Protein AF-A0A1Y0E7P9-F1 (afdb_monomer_lite)

Organism: NCBI:txid245188

Structure (mmCIF, N/CA/C/O backbone):
data_AF-A0A1Y0E7P9-F1
#
_entry.id   AF-A0A1Y0E7P9-F1
#
loop_
_atom_site.group_PDB
_atom_site.id
_atom_site.type_symbol
_atom_site.label_atom_id
_atom_site.label_alt_id
_atom_site.label_comp_id
_atom_site.label_asym_id
_atom_site.label_entity_id
_atom_site.label_seq_id
_atom_site.pdbx_PDB_ins_code
_atom_site.Cartn_x
_atom_site.Cartn_y
_atom_site.Cartn_z
_atom_site.occupancy
_atom_site.B_iso_or_equiv
_atom_site.auth_seq_id
_atom_site.auth_comp_id
_atom_site.auth_asym_id
_atom_site.auth_atom_id
_atom_site.pdbx_PDB_model_num
ATOM 1 N N . MET A 1 1 ? 23.689 -2.664 -1.319 1.00 46.97 1 MET A N 1
ATOM 2 C CA . MET A 1 1 ? 22.832 -3.804 -1.705 1.00 46.97 1 MET A CA 1
ATOM 3 C C . MET A 1 1 ? 22.460 -4.572 -0.449 1.00 46.97 1 MET A C 1
ATOM 5 O O . MET A 1 1 ? 23.340 -5.203 0.123 1.00 46.97 1 MET A O 1
ATOM 9 N N . SER A 1 2 ? 21.213 -4.493 0.025 1.00 51.91 2 SER A N 1
ATOM 10 C CA . SER A 1 2 ? 20.755 -5.482 1.007 1.00 51.91 2 SER A CA 1
ATOM 11 C C . SER A 1 2 ? 20.453 -6.758 0.221 1.00 51.91 2 SER A C 1
ATOM 13 O O . SER A 1 2 ? 19.660 -6.734 -0.718 1.00 51.91 2 SER A O 1
ATOM 15 N N . LEU A 1 3 ? 21.173 -7.843 0.502 1.00 56.50 3 LEU A N 1
ATOM 16 C CA . LEU A 1 3 ? 20.893 -9.142 -0.103 1.00 56.50 3 LEU A CA 1
ATOM 17 C C . LEU A 1 3 ? 19.500 -9.572 0.363 1.00 56.50 3 LEU A C 1
ATOM 19 O O . LEU A 1 3 ? 19.327 -10.021 1.498 1.00 56.50 3 LEU A O 1
ATOM 23 N N . LEU A 1 4 ? 18.494 -9.406 -0.499 1.00 63.22 4 LEU A N 1
ATOM 24 C CA . LEU A 1 4 ? 17.189 -10.021 -0.296 1.00 63.22 4 LEU A CA 1
ATOM 25 C C . LEU A 1 4 ? 17.424 -11.522 -0.141 1.00 63.22 4 LEU A C 1
ATOM 27 O O . LEU A 1 4 ? 17.939 -12.185 -1.040 1.00 63.22 4 LEU A O 1
ATOM 31 N N . THR A 1 5 ? 17.063 -12.063 1.019 1.00 79.69 5 THR A N 1
ATOM 32 C CA . THR A 1 5 ? 17.059 -13.512 1.206 1.00 79.69 5 THR A CA 1
ATOM 33 C C . THR A 1 5 ? 16.151 -14.138 0.146 1.00 79.69 5 THR A C 1
ATOM 35 O O . THR A 1 5 ? 15.156 -13.528 -0.255 1.00 79.69 5 THR A O 1
ATOM 38 N N . ALA A 1 6 ? 16.444 -15.365 -0.296 1.00 76.81 6 ALA A N 1
ATOM 39 C CA . ALA A 1 6 ? 15.629 -16.047 -1.310 1.00 76.81 6 ALA A CA 1
ATOM 40 C C . ALA A 1 6 ? 14.128 -16.074 -0.938 1.00 76.81 6 ALA A C 1
ATOM 42 O O . ALA A 1 6 ? 13.255 -15.940 -1.793 1.00 76.81 6 ALA A O 1
ATOM 43 N N . ALA A 1 7 ? 13.826 -16.148 0.364 1.00 79.19 7 ALA A N 1
ATOM 44 C CA . ALA A 1 7 ? 12.470 -16.061 0.897 1.00 79.19 7 ALA A CA 1
ATOM 45 C C . ALA A 1 7 ? 11.815 -14.679 0.703 1.00 79.19 7 ALA A C 1
ATOM 47 O O . ALA A 1 7 ? 10.620 -14.602 0.421 1.00 79.19 7 ALA A O 1
ATOM 48 N N . ASN A 1 8 ? 12.563 -13.584 0.858 1.00 82.38 8 ASN A N 1
ATOM 49 C CA . ASN A 1 8 ? 12.041 -12.235 0.641 1.00 82.38 8 ASN A CA 1
ATOM 50 C C . ASN A 1 8 ? 11.875 -11.921 -0.851 1.00 82.38 8 ASN A C 1
ATOM 52 O O . ASN A 1 8 ? 10.884 -11.294 -1.213 1.00 82.38 8 ASN A O 1
ATOM 56 N N . ALA A 1 9 ? 12.765 -12.425 -1.711 1.00 83.19 9 ALA A N 1
ATOM 57 C CA . ALA A 1 9 ? 12.605 -12.331 -3.163 1.00 83.19 9 ALA 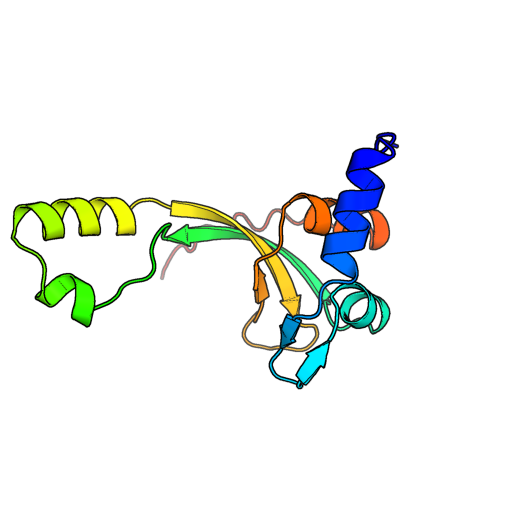A CA 1
ATOM 58 C C . ALA A 1 9 ? 11.320 -13.039 -3.634 1.00 83.19 9 ALA A C 1
ATOM 60 O O . ALA A 1 9 ? 10.473 -12.417 -4.269 1.00 83.19 9 ALA A O 1
ATOM 61 N N . ALA A 1 10 ? 11.088 -14.283 -3.197 1.00 87.06 10 ALA A N 1
ATOM 62 C CA . ALA A 1 10 ? 9.868 -15.021 -3.540 1.00 87.06 10 ALA A CA 1
ATOM 63 C C . ALA A 1 10 ? 8.580 -14.337 -3.035 1.00 87.06 10 ALA A C 1
ATOM 65 O O . ALA A 1 10 ? 7.534 -14.386 -3.686 1.00 87.06 10 ALA A O 1
ATOM 66 N N . ARG A 1 11 ? 8.635 -13.687 -1.862 1.00 87.94 11 ARG A N 1
ATOM 67 C CA . ARG A 1 11 ? 7.514 -12.889 -1.338 1.00 87.94 11 ARG A CA 1
ATOM 68 C C . ARG A 1 11 ? 7.251 -11.657 -2.194 1.00 87.94 11 ARG A C 1
ATOM 70 O O . ARG A 1 11 ? 6.088 -11.377 -2.474 1.00 87.94 11 ARG A O 1
ATOM 77 N N . LEU A 1 12 ? 8.300 -10.947 -2.597 1.00 90.00 12 LEU A N 1
ATOM 78 C CA . LEU A 1 12 ? 8.192 -9.784 -3.467 1.00 90.00 12 LEU A CA 1
ATOM 79 C C . LEU A 1 12 ? 7.602 -10.171 -4.827 1.00 90.00 12 LEU A C 1
ATOM 81 O O . LEU A 1 12 ? 6.624 -9.552 -5.238 1.00 90.00 12 LEU A O 1
ATOM 85 N N . ASP A 1 13 ? 8.105 -11.230 -5.466 1.00 91.12 13 ASP A N 1
ATOM 86 C CA . ASP A 1 13 ? 7.570 -11.727 -6.741 1.00 91.12 13 ASP A CA 1
ATOM 87 C C . ASP A 1 13 ? 6.084 -12.072 -6.623 1.00 91.12 13 ASP A C 1
ATOM 89 O O . ASP A 1 13 ? 5.263 -11.619 -7.419 1.00 91.12 13 ASP A O 1
ATOM 93 N N . LYS A 1 14 ? 5.692 -12.765 -5.547 1.00 92.94 14 LYS A N 1
ATOM 94 C CA . LYS A 1 14 ? 4.279 -13.065 -5.288 1.00 92.94 14 LYS A CA 1
ATOM 95 C C . LYS A 1 14 ? 3.415 -11.806 -5.164 1.00 92.94 14 LYS A C 1
ATOM 97 O O . LYS A 1 14 ? 2.251 -11.836 -5.561 1.00 92.94 14 LYS A O 1
ATOM 102 N N . ILE A 1 15 ? 3.930 -10.723 -4.578 1.00 92.00 15 ILE A N 1
ATOM 103 C CA . ILE A 1 15 ? 3.195 -9.453 -4.468 1.00 92.00 15 ILE A CA 1
ATOM 104 C C . ILE A 1 15 ? 3.116 -8.769 -5.837 1.00 92.00 15 ILE A C 1
ATOM 106 O O . ILE A 1 15 ? 2.036 -8.309 -6.214 1.00 92.00 15 ILE A O 1
ATOM 110 N N . LEU A 1 16 ? 4.233 -8.721 -6.568 1.00 91.31 16 LEU A N 1
ATOM 111 C CA . LEU A 1 16 ? 4.342 -8.089 -7.880 1.00 91.31 16 LEU A CA 1
ATOM 112 C C . LEU A 1 16 ? 3.430 -8.751 -8.915 1.00 91.31 16 LEU A C 1
ATOM 114 O O . LEU A 1 16 ? 2.773 -8.030 -9.664 1.00 91.31 16 LEU A O 1
ATOM 118 N N . ASP A 1 17 ? 3.341 -10.084 -8.901 1.00 93.94 17 ASP A N 1
ATOM 119 C CA . ASP A 1 17 ? 2.590 -10.897 -9.870 1.00 93.94 17 ASP A CA 1
ATOM 120 C C . ASP A 1 17 ? 1.146 -11.193 -9.443 1.00 93.94 17 ASP A C 1
ATOM 122 O O . ASP A 1 17 ? 0.361 -11.794 -10.186 1.00 93.94 17 ASP A O 1
ATOM 126 N N . ARG A 1 18 ? 0.748 -10.754 -8.245 1.00 94.38 18 ARG A N 1
ATOM 127 C CA . ARG A 1 18 ? -0.645 -10.846 -7.812 1.00 94.38 18 ARG A CA 1
ATOM 128 C C . ARG A 1 18 ? -1.517 -9.983 -8.722 1.00 94.38 18 ARG A C 1
ATOM 130 O O . ARG A 1 18 ? -1.218 -8.820 -8.970 1.00 94.38 18 ARG A O 1
ATOM 137 N N . LYS A 1 19 ? -2.644 -10.545 -9.163 1.00 93.12 19 LYS A N 1
ATOM 138 C CA . LYS A 1 19 ? -3.674 -9.809 -9.902 1.00 93.12 19 LYS A CA 1
ATOM 139 C C . LYS A 1 19 ? -4.472 -8.915 -8.955 1.00 93.12 19 LYS A C 1
ATOM 141 O O . LYS A 1 19 ? -5.025 -9.392 -7.961 1.00 93.12 19 LYS A O 1
ATOM 146 N N . TRP A 1 20 ? -4.560 -7.641 -9.304 1.00 90.44 20 TRP A N 1
ATOM 147 C CA . TRP A 1 20 ? -5.323 -6.611 -8.613 1.00 90.44 20 TRP A CA 1
ATOM 148 C C . TRP A 1 20 ? -6.334 -5.997 -9.572 1.00 90.44 20 TRP A C 1
ATOM 150 O O . TRP A 1 20 ? -6.107 -5.927 -10.778 1.00 90.44 20 TRP A O 1
ATOM 160 N N . ARG A 1 21 ? -7.475 -5.561 -9.036 1.00 88.50 21 ARG A N 1
ATOM 161 C CA . ARG A 1 21 ? -8.472 -4.826 -9.813 1.00 88.50 21 ARG A CA 1
ATOM 162 C C . ARG A 1 21 ? -8.191 -3.335 -9.679 1.00 88.50 21 ARG A C 1
ATOM 164 O O . ARG A 1 21 ? -8.451 -2.750 -8.634 1.00 88.50 21 ARG A O 1
ATOM 171 N N . PHE A 1 22 ? -7.669 -2.750 -10.743 1.00 87.50 22 PHE A N 1
ATOM 172 C CA . PHE A 1 22 ? -7.454 -1.320 -10.895 1.00 87.50 22 PHE A CA 1
ATOM 173 C C . PHE A 1 22 ? -8.614 -0.681 -11.670 1.00 87.50 22 PHE A C 1
ATOM 175 O O . PHE A 1 22 ? -9.471 -1.373 -12.225 1.00 87.50 22 PHE A O 1
ATOM 182 N N . ALA A 1 23 ? -8.636 0.652 -11.743 1.00 81.44 23 ALA A N 1
ATOM 183 C CA . ALA A 1 23 ? -9.682 1.392 -12.456 1.00 81.44 23 ALA A CA 1
ATOM 184 C C . ALA A 1 23 ? -9.783 1.017 -13.949 1.00 81.44 23 ALA A C 1
ATOM 186 O O . ALA A 1 23 ? -10.872 1.001 -14.511 1.00 81.44 23 ALA A O 1
ATOM 187 N N . HIS A 1 24 ? -8.657 0.667 -14.577 1.00 80.94 24 HIS A N 1
ATOM 188 C CA . HIS A 1 24 ? -8.586 0.290 -15.990 1.00 80.94 24 HIS A CA 1
ATOM 189 C C . HIS A 1 24 ? -8.850 -1.204 -16.254 1.00 80.94 24 HIS A C 1
ATOM 191 O O . HIS A 1 24 ? -8.888 -1.614 -17.411 1.00 80.94 24 HIS A O 1
ATOM 197 N N . GLY A 1 25 ? -8.973 -2.039 -15.215 1.00 88.94 25 GLY A N 1
ATOM 198 C CA . GLY A 1 25 ? -9.119 -3.487 -15.366 1.00 88.94 25 GLY A CA 1
ATOM 199 C C . GLY A 1 25 ? -8.328 -4.296 -14.341 1.00 88.94 25 GLY A C 1
ATOM 200 O O . GLY A 1 25 ? -7.897 -3.785 -13.311 1.00 88.94 25 GLY A O 1
ATOM 201 N N . VAL A 1 26 ? -8.174 -5.593 -14.608 1.00 93.06 26 VAL A N 1
ATOM 202 C CA . VAL A 1 26 ? -7.370 -6.489 -13.769 1.00 93.06 26 VAL A CA 1
ATOM 203 C C . VAL A 1 26 ? -5.950 -6.537 -14.315 1.00 93.06 26 VAL A C 1
ATOM 205 O O . VAL A 1 26 ? -5.756 -6.952 -15.454 1.00 93.06 26 VAL A O 1
ATOM 208 N N . ASP A 1 27 ? -4.972 -6.161 -13.498 1.00 93.81 27 ASP A N 1
ATOM 209 C CA . ASP A 1 27 ? -3.556 -6.187 -13.871 1.00 93.81 27 ASP A CA 1
ATOM 210 C C . ASP A 1 27 ? -2.670 -6.511 -12.655 1.00 93.81 27 ASP A C 1
ATOM 212 O O . ASP A 1 27 ? -3.162 -6.719 -11.543 1.00 93.81 27 ASP A O 1
ATOM 216 N N . THR A 1 28 ? -1.360 -6.597 -12.858 1.00 94.06 28 THR A N 1
ATOM 217 C CA . THR A 1 28 ? -0.357 -6.836 -11.815 1.00 94.06 28 THR A CA 1
ATOM 218 C C . THR A 1 28 ? 0.446 -5.568 -11.532 1.00 94.06 28 THR A C 1
ATOM 220 O O . THR A 1 28 ? 0.551 -4.678 -12.382 1.00 94.06 28 THR A O 1
ATOM 223 N N . PHE A 1 29 ? 1.053 -5.477 -10.345 1.00 92.00 29 PHE A N 1
ATOM 224 C CA . PHE A 1 29 ? 1.956 -4.360 -10.055 1.00 92.00 29 PHE A CA 1
ATOM 225 C C . PHE A 1 29 ? 3.187 -4.395 -10.961 1.00 92.00 29 PHE A C 1
ATOM 227 O O . PHE A 1 29 ? 3.611 -3.335 -11.414 1.00 92.00 29 PHE A O 1
ATOM 234 N N . ARG A 1 30 ? 3.710 -5.587 -11.290 1.00 92.88 30 ARG A N 1
ATOM 235 C CA . ARG A 1 30 ? 4.836 -5.738 -12.224 1.00 92.88 30 ARG A CA 1
ATOM 236 C C . ARG A 1 30 ? 4.551 -5.052 -13.561 1.00 92.88 30 ARG A C 1
ATOM 238 O O . ARG A 1 30 ? 5.344 -4.223 -13.999 1.00 92.88 30 ARG A O 1
ATOM 245 N N . ASN A 1 31 ? 3.403 -5.349 -14.167 1.00 91.56 31 ASN A N 1
ATOM 246 C CA . ASN A 1 31 ? 3.014 -4.785 -15.460 1.00 91.56 31 ASN A CA 1
ATOM 247 C C . ASN A 1 31 ? 2.757 -3.281 -15.380 1.00 91.56 31 ASN A C 1
ATOM 249 O O . ASN A 1 31 ? 3.220 -2.531 -16.234 1.00 91.56 31 ASN A O 1
ATOM 253 N N . CYS A 1 32 ? 2.044 -2.825 -14.348 1.00 90.19 32 CYS A N 1
ATOM 254 C CA . CYS A 1 32 ? 1.749 -1.404 -14.180 1.00 90.19 32 CYS A CA 1
ATOM 255 C C . CYS A 1 32 ? 3.023 -0.570 -13.977 1.00 90.19 32 CYS A C 1
ATOM 257 O O . CYS A 1 32 ? 3.129 0.518 -14.541 1.00 90.19 32 CYS A O 1
ATOM 259 N N . ILE A 1 33 ? 3.990 -1.084 -13.211 1.00 90.94 33 ILE A N 1
ATOM 260 C CA . ILE A 1 33 ? 5.291 -0.439 -12.998 1.00 90.94 33 ILE A CA 1
ATOM 261 C C . ILE A 1 33 ? 6.101 -0.442 -14.300 1.00 90.94 33 ILE A C 1
ATOM 263 O O . ILE A 1 33 ? 6.558 0.614 -14.723 1.00 90.94 33 ILE A O 1
ATOM 267 N N . ALA A 1 34 ? 6.200 -1.584 -14.990 1.00 89.19 34 ALA A N 1
ATOM 268 C CA . ALA A 1 34 ? 6.908 -1.686 -16.271 1.00 89.19 34 ALA A CA 1
ATOM 269 C C . ALA A 1 34 ? 6.310 -0.780 -17.364 1.00 89.19 34 ALA A C 1
ATOM 271 O O . ALA A 1 34 ? 7.033 -0.261 -18.208 1.00 89.19 34 ALA A O 1
ATOM 272 N N . ALA A 1 35 ? 4.995 -0.555 -17.330 1.00 88.44 35 ALA A N 1
ATOM 273 C CA . ALA A 1 35 ? 4.290 0.349 -18.232 1.00 88.44 35 ALA A CA 1
ATOM 274 C C . ALA A 1 35 ? 4.364 1.833 -17.812 1.00 88.44 35 ALA A C 1
ATOM 276 O O . ALA A 1 35 ? 3.671 2.658 -18.407 1.00 88.44 35 ALA A O 1
ATOM 277 N N . GLY A 1 36 ? 5.136 2.182 -16.775 1.00 86.62 36 GLY A N 1
ATOM 278 C CA . GLY A 1 36 ? 5.299 3.564 -16.309 1.00 86.62 36 GLY A CA 1
ATOM 279 C C . GLY A 1 36 ? 4.018 4.186 -15.747 1.00 86.62 36 GLY A C 1
ATOM 280 O O . GLY A 1 36 ? 3.862 5.404 -15.750 1.00 86.62 36 GLY A O 1
ATOM 281 N N . ARG A 1 37 ? 3.064 3.367 -15.282 1.00 88.56 37 ARG A N 1
ATOM 282 C CA . ARG A 1 37 ? 1.769 3.865 -14.789 1.00 88.56 37 ARG A CA 1
ATOM 283 C C . ARG A 1 37 ? 1.844 4.472 -13.395 1.00 88.56 37 ARG A C 1
ATOM 285 O O . ARG A 1 37 ? 0.906 5.157 -12.998 1.00 88.56 37 ARG A O 1
ATOM 292 N N . PHE A 1 38 ? 2.934 4.242 -12.669 1.00 89.06 38 PHE A N 1
ATOM 293 C CA . PHE A 1 38 ? 3.220 4.899 -11.399 1.00 89.06 38 PHE A CA 1
ATOM 294 C C . PHE A 1 38 ? 4.345 5.910 -11.594 1.00 89.06 38 PHE A C 1
ATOM 296 O O . PHE A 1 38 ? 5.407 5.554 -12.095 1.00 89.06 38 PHE A O 1
ATOM 303 N N . GLY A 1 39 ? 4.093 7.166 -11.225 1.00 83.06 39 GLY A N 1
ATOM 304 C CA . GLY A 1 39 ? 5.029 8.271 -11.462 1.00 83.06 39 GLY A CA 1
ATOM 305 C C . GLY A 1 39 ? 5.897 8.620 -10.255 1.00 83.06 39 GLY A C 1
ATOM 306 O O . GLY A 1 39 ? 7.025 9.065 -10.420 1.00 83.06 39 GLY A O 1
ATOM 307 N N . LYS A 1 40 ? 5.376 8.421 -9.041 1.00 88.50 40 LYS A N 1
ATOM 308 C CA . LYS A 1 40 ? 6.086 8.693 -7.785 1.00 88.50 40 LYS A CA 1
ATOM 309 C C . LYS A 1 40 ? 5.619 7.740 -6.692 1.00 88.50 40 LYS A C 1
ATOM 311 O O . LYS A 1 40 ? 4.545 7.138 -6.789 1.00 88.50 40 LYS A O 1
ATOM 316 N N . SER A 1 41 ? 6.409 7.636 -5.637 1.00 90.56 41 SER A N 1
ATOM 317 C CA . SER A 1 41 ? 6.042 6.948 -4.406 1.00 90.56 41 SER A CA 1
ATOM 318 C C . SER A 1 41 ? 5.991 7.956 -3.255 1.00 90.56 41 SER A C 1
ATOM 320 O O . SER A 1 41 ? 6.559 9.042 -3.342 1.00 90.56 41 SER A O 1
ATOM 322 N N . GLY A 1 42 ? 5.279 7.630 -2.180 1.00 89.44 42 GLY A N 1
ATOM 323 C CA . GLY A 1 42 ? 5.297 8.444 -0.969 1.00 89.44 42 GLY A CA 1
ATOM 324 C C . GLY A 1 42 ? 4.832 7.689 0.265 1.00 89.44 42 GLY A C 1
ATOM 325 O O . GLY A 1 42 ? 4.306 6.575 0.187 1.00 89.44 42 GLY A O 1
ATOM 326 N N . GLN A 1 43 ? 5.046 8.317 1.415 1.00 92.56 43 GLN A N 1
ATOM 327 C CA . GLN A 1 43 ? 4.528 7.871 2.701 1.00 92.56 43 GLN A CA 1
ATOM 328 C C . GLN A 1 43 ? 3.498 8.885 3.176 1.00 92.56 43 GLN A C 1
ATOM 330 O O . GLN A 1 43 ? 3.717 10.090 3.062 1.00 92.56 43 GLN A O 1
ATOM 335 N N . MET A 1 44 ? 2.375 8.403 3.695 1.00 89.50 44 MET A N 1
ATOM 336 C CA . MET A 1 44 ? 1.336 9.271 4.240 1.00 89.50 44 MET A CA 1
ATOM 337 C C . MET A 1 44 ? 0.718 8.671 5.491 1.00 89.50 44 MET A C 1
ATOM 339 O O . MET A 1 44 ? 0.726 7.455 5.687 1.00 89.50 44 MET A O 1
ATOM 343 N N . GLU A 1 45 ? 0.179 9.542 6.332 1.00 89.19 45 GLU A N 1
ATOM 344 C CA . GLU A 1 45 ? -0.608 9.154 7.490 1.00 89.19 45 GLU A CA 1
ATOM 345 C C . GLU A 1 45 ? -2.085 9.162 7.116 1.00 89.19 45 GLU A C 1
ATOM 347 O O . GLU A 1 45 ? -2.627 10.174 6.674 1.00 89.19 45 GLU A O 1
ATOM 352 N N . VAL A 1 46 ? -2.733 8.012 7.273 1.00 86.00 46 VAL A N 1
ATOM 353 C CA . VAL A 1 46 ? -4.172 7.857 7.046 1.00 86.00 46 VAL A CA 1
ATOM 354 C C . VAL A 1 46 ? -4.829 7.340 8.321 1.00 86.00 46 VAL A C 1
ATOM 356 O O . VAL A 1 46 ? -4.180 6.613 9.081 1.00 86.00 46 VAL A O 1
ATOM 359 N N . PRO A 1 47 ? -6.115 7.641 8.565 1.00 85.44 47 PRO A N 1
ATOM 360 C CA . PRO A 1 47 ? -6.845 7.030 9.664 1.00 85.44 47 PRO A CA 1
ATOM 361 C C . PRO A 1 47 ? -6.734 5.505 9.610 1.00 85.44 47 PRO A C 1
ATOM 363 O O . PRO A 1 47 ? -6.886 4.877 8.556 1.00 85.44 47 PRO A O 1
ATOM 366 N N . SER A 1 48 ? -6.473 4.884 10.757 1.00 84.88 48 SER A N 1
ATOM 367 C CA . SER A 1 48 ? -6.349 3.426 10.858 1.00 84.88 48 SER A CA 1
ATOM 368 C C . SER A 1 48 ? -7.640 2.706 10.461 1.00 84.88 48 SER A C 1
ATOM 370 O O . SER A 1 48 ? -7.610 1.564 9.995 1.00 84.88 48 SER A O 1
ATOM 372 N N . VAL A 1 49 ? -8.766 3.405 10.601 1.00 85.81 49 VAL A N 1
ATOM 373 C CA . VAL A 1 49 ? -10.107 2.946 10.271 1.00 85.81 49 VAL A CA 1
ATOM 374 C C . VAL A 1 49 ? -10.785 3.995 9.399 1.00 85.81 49 VAL A C 1
ATOM 376 O O . VAL A 1 49 ? -10.767 5.181 9.710 1.00 85.81 49 VAL A O 1
ATOM 379 N N . GLN A 1 50 ? -11.429 3.554 8.321 1.00 86.44 50 GLN A N 1
ATOM 380 C CA . GLN A 1 50 ? -12.291 4.419 7.524 1.00 86.44 50 GLN A CA 1
ATOM 381 C C . GLN A 1 50 ? -13.635 4.620 8.234 1.00 86.44 50 GLN A C 1
ATOM 383 O O . GLN A 1 50 ? -14.206 3.670 8.783 1.00 86.44 50 GLN A O 1
ATOM 388 N N . TRP A 1 51 ? -14.148 5.850 8.200 1.00 88.56 51 TRP A N 1
ATOM 389 C CA . TRP A 1 51 ? -15.460 6.171 8.753 1.00 88.56 51 TRP A CA 1
ATOM 390 C C . TRP A 1 51 ? -16.577 5.398 8.045 1.00 88.56 51 TRP A C 1
ATOM 392 O O . TRP A 1 51 ? -16.770 5.520 6.835 1.00 88.56 51 TRP A O 1
ATOM 402 N N . ASP A 1 52 ? -17.357 4.652 8.824 1.00 92.06 52 ASP A N 1
ATOM 403 C CA . ASP A 1 52 ? -18.576 3.982 8.390 1.00 92.06 52 ASP A CA 1
ATOM 404 C C . ASP A 1 52 ? -19.746 4.441 9.265 1.00 92.06 52 ASP A C 1
ATOM 406 O O . ASP A 1 52 ? -19.945 3.988 10.396 1.00 92.06 52 ASP A O 1
ATOM 410 N N . ARG A 1 53 ? -20.570 5.323 8.691 1.00 91.75 53 ARG A N 1
ATOM 411 C CA . ARG A 1 53 ? -21.770 5.860 9.341 1.00 91.75 53 ARG A CA 1
ATOM 412 C C . ARG A 1 53 ? -22.760 4.768 9.750 1.00 91.75 53 ARG A C 1
ATOM 414 O O . ARG A 1 53 ? -23.390 4.875 10.799 1.00 91.75 53 ARG A O 1
ATOM 421 N N . ARG A 1 54 ? -22.945 3.730 8.925 1.00 93.44 54 ARG A N 1
ATOM 422 C CA . ARG A 1 54 ? -23.914 2.657 9.213 1.00 93.44 54 ARG A CA 1
ATOM 423 C C . ARG A 1 54 ? -23.442 1.822 10.390 1.00 93.44 54 ARG A C 1
ATOM 425 O O . ARG A 1 54 ? -24.260 1.443 11.223 1.00 93.44 54 ARG A O 1
ATOM 432 N N . LYS A 1 55 ? -22.138 1.554 10.455 1.00 90.75 55 LYS A N 1
ATOM 433 C CA . LYS A 1 55 ? -21.514 0.856 11.577 1.00 90.75 55 LYS A CA 1
ATOM 434 C C . LYS A 1 55 ? -21.618 1.676 12.861 1.00 90.75 55 LYS A C 1
ATOM 436 O O . LYS A 1 55 ? -22.071 1.138 13.864 1.00 90.75 55 LYS A O 1
ATOM 441 N N . PHE A 1 56 ? -21.289 2.965 12.806 1.00 92.19 56 PHE A N 1
ATOM 442 C CA . PHE A 1 56 ? -21.363 3.861 13.962 1.00 92.19 56 PHE A CA 1
ATOM 443 C 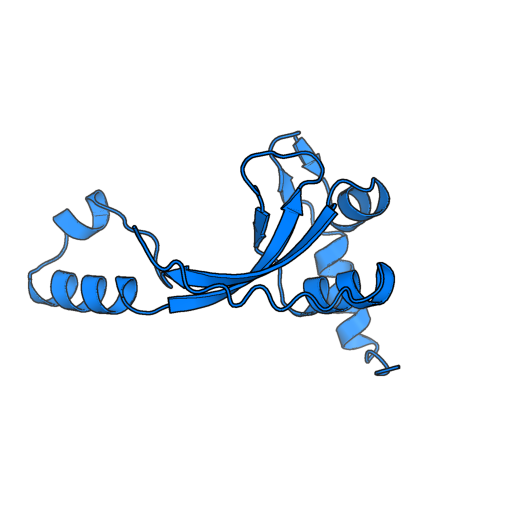C . PHE A 1 56 ? -22.772 3.954 14.559 1.00 92.19 56 PHE A C 1
ATOM 445 O O . PHE A 1 56 ? -22.951 3.814 15.763 1.00 92.19 56 PHE A O 1
ATOM 452 N N . ASN A 1 57 ? -23.798 4.094 13.715 1.00 92.69 57 ASN A N 1
ATOM 453 C CA . ASN A 1 57 ? -25.188 4.198 14.171 1.00 92.69 57 ASN A CA 1
ATOM 454 C C . ASN A 1 57 ? -25.728 2.921 14.839 1.00 92.69 57 ASN A C 1
ATOM 456 O O . ASN A 1 57 ? -26.778 2.967 15.471 1.00 92.69 57 ASN A O 1
ATOM 460 N N . ARG A 1 58 ? -25.055 1.777 14.663 1.00 93.44 58 ARG A N 1
ATOM 461 C CA . ARG A 1 58 ? -25.426 0.490 15.276 1.00 93.44 58 ARG A CA 1
ATOM 462 C C . ARG A 1 58 ? -24.671 0.208 16.577 1.00 93.44 58 ARG A C 1
ATOM 464 O O . ARG A 1 58 ? -24.915 -0.826 17.187 1.00 93.44 58 ARG A O 1
ATOM 471 N N . MET A 1 59 ? -23.739 1.079 16.959 1.00 94.06 59 MET A N 1
ATOM 472 C CA . MET A 1 59 ? -22.909 0.935 18.151 1.00 94.06 59 MET A CA 1
ATOM 473 C C . MET A 1 59 ? -23.558 1.590 19.369 1.00 94.06 59 MET A C 1
ATOM 475 O O . MET A 1 59 ? -24.210 2.628 19.247 1.00 94.06 59 MET A O 1
ATOM 479 N N . ASP A 1 60 ? -23.314 1.018 20.546 1.00 95.12 60 ASP A N 1
ATOM 480 C CA . ASP A 1 60 ? -23.627 1.664 21.822 1.00 95.12 60 ASP A CA 1
ATOM 481 C C . ASP A 1 60 ? -22.644 2.811 22.148 1.00 95.12 60 ASP A C 1
ATOM 483 O O . ASP A 1 60 ? -21.622 2.999 21.484 1.00 95.12 60 ASP A O 1
ATOM 487 N 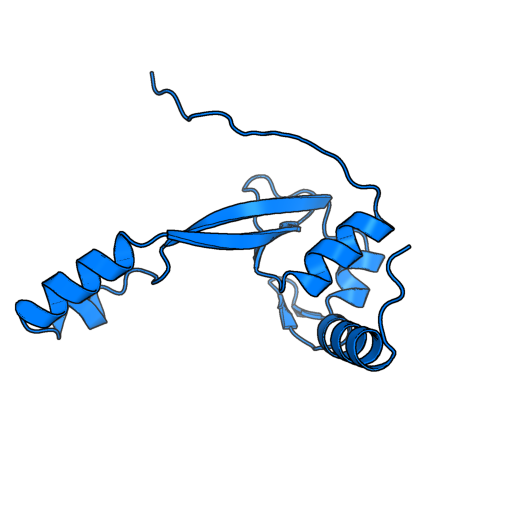N . GLY A 1 61 ? -22.933 3.595 23.191 1.00 91.56 61 GLY A N 1
ATOM 488 C CA . GLY A 1 61 ? -22.117 4.763 23.549 1.00 91.56 61 GLY A CA 1
ATOM 489 C C . GLY A 1 61 ? -20.659 4.444 23.923 1.00 91.56 61 GLY A C 1
ATOM 490 O O . GLY A 1 61 ? -19.776 5.277 23.716 1.00 91.56 61 GLY A O 1
ATOM 491 N N . ASN A 1 62 ? -20.360 3.247 24.436 1.00 92.94 62 ASN A N 1
ATOM 492 C CA . ASN A 1 62 ? -18.980 2.842 24.728 1.00 92.94 62 ASN A CA 1
ATOM 493 C C . ASN A 1 62 ? -18.238 2.496 23.437 1.00 92.94 62 ASN A C 1
ATOM 495 O O . ASN A 1 62 ? -17.126 2.972 23.209 1.00 92.94 62 ASN A O 1
ATOM 499 N N . GLN A 1 63 ? -18.891 1.740 22.562 1.00 92.38 63 GLN A N 1
ATOM 500 C CA . GLN A 1 63 ? -18.371 1.358 21.256 1.00 92.38 63 GLN A CA 1
ATOM 501 C C . GLN A 1 63 ? -18.154 2.570 20.344 1.00 92.38 63 GLN A C 1
ATOM 503 O O . GLN A 1 63 ? -17.144 2.628 19.647 1.00 92.38 63 GLN A O 1
ATOM 508 N N . GLN A 1 64 ? -19.044 3.566 20.385 1.00 93.50 64 GLN A N 1
ATOM 509 C CA . GLN A 1 64 ? -18.874 4.820 19.648 1.00 93.50 64 GLN A CA 1
ATOM 510 C C . GLN A 1 64 ? -17.625 5.581 20.107 1.00 93.50 64 GLN A C 1
ATOM 512 O O . GLN A 1 64 ? -16.860 6.051 19.267 1.00 93.50 64 GLN A O 1
ATOM 517 N N . ARG A 1 65 ? -17.364 5.645 21.421 1.00 92.38 65 ARG A N 1
ATOM 518 C CA . ARG A 1 65 ? -16.144 6.272 21.961 1.00 92.38 65 ARG A CA 1
ATOM 519 C C . ARG A 1 65 ? -14.880 5.538 21.531 1.00 92.38 65 ARG A C 1
ATOM 521 O O . ARG A 1 65 ? -13.918 6.178 21.117 1.00 92.38 65 ARG A O 1
ATOM 528 N N . GLU A 1 66 ? -14.868 4.209 21.592 1.00 91.12 66 GLU A N 1
ATOM 529 C CA . GLU A 1 66 ? -13.726 3.430 21.099 1.00 91.12 66 GLU A CA 1
ATOM 530 C C . GLU A 1 66 ? -13.524 3.576 19.592 1.00 91.12 66 GLU A C 1
ATOM 532 O O . GLU A 1 66 ? -12.389 3.663 19.124 1.00 91.12 66 GLU A O 1
ATOM 537 N N . TYR A 1 67 ? -14.612 3.598 18.825 1.00 89.88 67 TYR A N 1
ATOM 538 C CA . TYR A 1 67 ? -14.556 3.790 17.386 1.00 89.88 67 TYR A CA 1
ATOM 539 C C . TYR A 1 67 ? -13.995 5.170 17.044 1.00 89.88 67 TYR A C 1
ATOM 541 O O . TYR A 1 67 ? -13.106 5.253 16.203 1.00 89.88 67 TYR A O 1
ATOM 549 N N . GLN A 1 68 ? -14.404 6.215 17.770 1.00 88.62 68 GLN A N 1
ATOM 550 C CA . GLN A 1 68 ? -13.827 7.550 17.633 1.00 88.62 68 GLN A CA 1
ATOM 551 C C . GLN A 1 68 ? -12.321 7.552 17.925 1.00 88.62 68 GLN A C 1
ATOM 553 O O . GLN A 1 68 ? -11.548 7.995 17.084 1.00 88.62 68 GLN A O 1
ATOM 558 N N . ARG A 1 69 ? -11.875 6.933 19.030 1.00 88.81 69 ARG A N 1
ATOM 559 C CA . ARG A 1 69 ? -10.431 6.813 19.327 1.00 88.81 69 ARG A CA 1
ATOM 560 C C . ARG A 1 69 ? -9.652 6.112 18.209 1.00 88.81 69 ARG A C 1
ATOM 562 O O . ARG A 1 69 ? -8.500 6.455 17.955 1.00 88.81 69 ARG A O 1
ATOM 569 N N . LYS A 1 70 ? -10.258 5.125 17.540 1.00 85.62 70 LYS A N 1
ATOM 570 C CA . LYS A 1 70 ? -9.640 4.422 16.401 1.00 85.62 70 LYS A CA 1
ATOM 571 C C . LYS A 1 70 ? -9.592 5.283 15.138 1.00 85.62 70 LYS A C 1
ATOM 573 O O . LYS A 1 70 ? -8.614 5.188 14.403 1.00 85.62 70 LYS A O 1
ATOM 578 N N . LEU A 1 71 ? -10.599 6.123 14.894 1.00 87.06 71 LEU A N 1
ATOM 579 C CA . LEU A 1 71 ? -10.572 7.103 13.799 1.00 87.06 71 LEU A CA 1
ATOM 580 C C . LEU A 1 71 ? -9.460 8.134 13.999 1.00 87.06 71 LEU A C 1
ATOM 582 O O . LEU A 1 71 ? -8.791 8.491 13.036 1.00 87.06 71 LEU A O 1
ATOM 586 N N . ASP A 1 72 ? -9.232 8.545 15.246 1.00 88.56 72 ASP A N 1
ATOM 587 C CA . ASP A 1 72 ? -8.183 9.507 15.598 1.00 88.56 72 ASP A CA 1
ATOM 588 C C . ASP A 1 72 ? -6.776 8.876 15.558 1.00 88.56 72 ASP A C 1
ATOM 590 O O . ASP A 1 72 ? -5.763 9.573 15.551 1.00 88.56 72 ASP A O 1
ATOM 594 N N . THR A 1 73 ? -6.693 7.541 15.525 1.00 89.69 73 THR A N 1
ATOM 595 C CA . THR A 1 73 ? -5.423 6.823 15.401 1.00 89.69 73 THR A CA 1
ATOM 596 C C . THR A 1 73 ? -4.990 6.802 13.941 1.00 89.69 73 THR A C 1
ATOM 598 O O . THR A 1 73 ? -5.597 6.112 13.118 1.00 89.69 73 THR A O 1
ATOM 601 N N . MET A 1 74 ? -3.908 7.511 13.629 1.00 89.56 74 MET A N 1
ATOM 602 C CA . MET A 1 74 ? -3.283 7.490 12.309 1.00 89.56 74 MET A CA 1
ATOM 603 C C . MET A 1 74 ? -2.349 6.285 12.151 1.00 89.56 74 MET A C 1
ATOM 605 O O . MET A 1 74 ? -1.721 5.828 13.108 1.00 89.56 74 MET A O 1
ATOM 609 N N . LYS A 1 75 ? -2.252 5.761 10.929 1.00 87.69 75 LYS A N 1
ATOM 610 C CA . LYS A 1 75 ? -1.259 4.763 10.519 1.00 87.69 75 LYS A CA 1
ATOM 611 C C . LYS A 1 75 ? -0.461 5.296 9.334 1.00 87.69 75 LYS A C 1
ATOM 613 O O . LYS A 1 75 ? -1.024 5.910 8.429 1.00 87.69 75 LYS A O 1
ATOM 618 N N . THR A 1 76 ? 0.832 5.001 9.305 1.00 89.75 76 THR A N 1
ATOM 619 C CA . THR A 1 76 ? 1.658 5.252 8.124 1.00 89.75 76 THR A CA 1
ATOM 620 C C . THR A 1 76 ? 1.352 4.205 7.056 1.00 89.75 76 THR A C 1
ATOM 622 O O . THR A 1 76 ? 1.381 3.001 7.327 1.00 89.75 76 THR A O 1
ATOM 625 N N . VAL A 1 77 ? 1.074 4.652 5.835 1.00 91.69 77 VAL A N 1
ATOM 626 C CA . VAL A 1 77 ? 0.923 3.797 4.654 1.00 91.69 77 VAL A CA 1
ATOM 627 C C . VAL A 1 77 ? 1.936 4.183 3.587 1.00 91.69 77 VAL A C 1
ATOM 629 O O . VAL A 1 77 ? 2.347 5.338 3.473 1.00 91.69 77 VAL A O 1
ATOM 632 N N . TYR A 1 78 ? 2.330 3.185 2.801 1.00 93.19 78 TYR A N 1
ATOM 633 C CA . TYR A 1 78 ? 3.192 3.356 1.641 1.00 93.19 78 TYR A CA 1
ATOM 634 C C . TYR A 1 78 ? 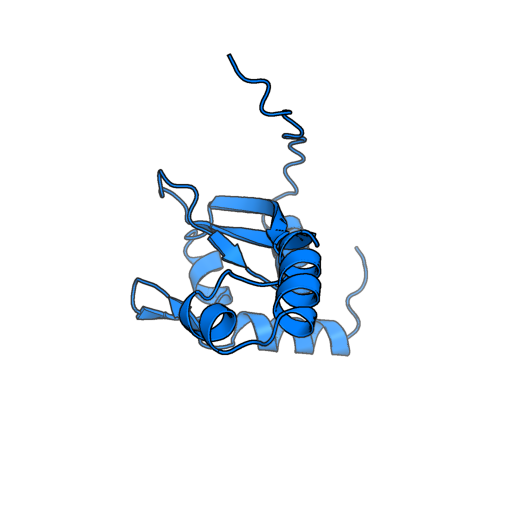2.320 3.394 0.393 1.00 93.19 78 TYR A C 1
ATOM 636 O O . TYR A 1 78 ? 1.453 2.537 0.211 1.00 93.19 78 TYR A O 1
ATOM 644 N N . ALA A 1 79 ? 2.540 4.390 -0.455 1.00 92.19 79 ALA A N 1
ATOM 645 C CA . ALA A 1 79 ? 1.682 4.693 -1.588 1.00 92.19 79 ALA A CA 1
ATOM 646 C C . ALA A 1 79 ? 2.490 4.757 -2.888 1.00 92.19 79 ALA A C 1
ATOM 648 O O . ALA A 1 79 ? 3.572 5.347 -2.928 1.00 92.19 79 ALA A O 1
ATOM 649 N N . LEU A 1 80 ? 1.940 4.173 -3.957 1.00 92.06 80 LEU A N 1
ATOM 650 C CA . LEU A 1 80 ? 2.373 4.421 -5.335 1.00 92.06 80 LEU A CA 1
ATOM 651 C C . LEU A 1 80 ? 1.330 5.281 -6.047 1.00 92.06 80 LEU A C 1
ATOM 653 O O . LEU A 1 80 ? 0.158 4.902 -6.110 1.00 92.06 80 LEU A O 1
ATOM 657 N N . PHE A 1 81 ? 1.753 6.422 -6.585 1.00 90.50 81 PHE A N 1
ATOM 658 C CA . PHE A 1 81 ? 0.880 7.408 -7.221 1.00 90.50 81 PHE A CA 1
ATOM 659 C C . PHE A 1 81 ? 0.795 7.181 -8.725 1.00 90.50 81 PHE A C 1
ATOM 661 O O . PHE A 1 81 ? 1.819 7.024 -9.396 1.00 90.50 81 PHE A O 1
ATOM 668 N N . TRP A 1 82 ? -0.424 7.197 -9.261 1.00 89.12 82 TRP A N 1
ATOM 669 C CA . TRP A 1 82 ? -0.659 7.037 -10.693 1.00 89.12 82 TRP A CA 1
ATOM 670 C C . TRP A 1 82 ? -0.098 8.229 -11.475 1.00 89.12 82 TRP A C 1
ATOM 672 O O . TRP A 1 82 ? -0.388 9.386 -11.167 1.00 89.12 82 TRP A O 1
ATOM 682 N N . ALA A 1 83 ? 0.696 7.942 -12.504 1.00 86.81 83 ALA A N 1
ATOM 683 C CA . ALA A 1 83 ? 1.255 8.954 -13.387 1.00 86.81 83 ALA A CA 1
ATOM 684 C C . ALA A 1 83 ? 0.134 9.696 -14.136 1.00 86.81 83 ALA A C 1
ATOM 686 O O . ALA A 1 83 ? -0.832 9.087 -14.596 1.00 86.81 83 ALA A O 1
ATOM 687 N N . GLY A 1 84 ? 0.260 11.020 -14.254 1.00 80.25 84 GLY A N 1
ATOM 688 C CA . GLY A 1 84 ? -0.694 11.852 -14.995 1.00 80.25 84 GLY A CA 1
ATOM 689 C C . GLY A 1 84 ? -2.067 12.028 -14.333 1.00 80.25 84 GLY A C 1
ATOM 690 O O . GLY A 1 84 ? -2.975 12.553 -14.973 1.00 80.25 84 GLY A O 1
ATOM 691 N N . CYS A 1 85 ? -2.248 11.612 -13.073 1.00 76.56 85 CYS A N 1
ATOM 692 C CA . CYS A 1 85 ? -3.491 11.842 -12.341 1.00 76.56 85 CYS A CA 1
ATOM 693 C C . CYS A 1 85 ? -3.428 13.164 -11.545 1.00 76.56 85 CYS A C 1
ATOM 695 O O . CYS A 1 85 ? -2.624 13.263 -10.619 1.00 76.56 85 CYS A O 1
ATOM 697 N N . PRO A 1 86 ? -4.291 14.159 -11.830 1.00 70.94 86 PRO A N 1
ATOM 698 C CA . PRO A 1 86 ? -4.256 15.466 -11.163 1.00 70.94 86 PRO A CA 1
ATOM 699 C C . PRO A 1 86 ? -4.706 15.432 -9.693 1.00 70.94 86 PRO A C 1
ATOM 701 O O . PRO A 1 86 ? -4.496 16.398 -8.970 1.00 70.94 86 PRO A O 1
ATOM 704 N N . HIS A 1 87 ? -5.325 14.338 -9.242 1.00 76.06 87 HIS A N 1
ATOM 705 C CA . HIS A 1 87 ? -5.819 14.184 -7.870 1.00 76.06 87 HIS A CA 1
ATOM 706 C C . HIS A 1 87 ? -4.886 13.367 -6.974 1.00 76.06 87 HIS A C 1
ATOM 708 O O . HIS A 1 87 ? -5.326 12.909 -5.923 1.00 76.06 87 HIS A O 1
ATOM 714 N N . ASP A 1 88 ? -3.644 13.114 -7.406 1.00 78.12 88 ASP A N 1
ATOM 715 C CA . ASP A 1 88 ? -2.693 12.275 -6.667 1.00 78.12 88 ASP A CA 1
ATOM 716 C C . ASP A 1 88 ? -3.317 10.932 -6.237 1.00 78.12 88 ASP A C 1
ATOM 718 O O . ASP A 1 88 ? -3.112 10.436 -5.129 1.00 78.12 88 ASP A O 1
ATOM 722 N N . SER A 1 89 ? -4.111 10.320 -7.128 1.00 86.25 89 SER A N 1
ATOM 723 C CA . SER A 1 89 ? -4.669 8.993 -6.865 1.00 86.25 89 SER A CA 1
ATOM 724 C C . SER A 1 89 ? -3.536 8.006 -6.623 1.00 86.25 89 SER A C 1
ATOM 726 O O . SER A 1 89 ? -2.577 7.942 -7.398 1.00 86.25 89 SER A O 1
ATOM 728 N N . TYR A 1 90 ? -3.667 7.204 -5.572 1.00 89.94 90 TYR A N 1
ATOM 729 C CA . TYR A 1 90 ? -2.626 6.284 -5.147 1.00 89.94 90 TYR A CA 1
ATOM 730 C C . TYR A 1 90 ? -3.167 4.880 -4.890 1.00 89.94 90 TYR A C 1
ATOM 732 O O . TYR A 1 90 ? -4.360 4.668 -4.678 1.00 89.94 90 TYR A O 1
ATOM 740 N N . SER A 1 91 ? -2.260 3.908 -4.926 1.00 89.75 91 SER A N 1
ATOM 741 C CA . SER A 1 91 ? -2.502 2.550 -4.443 1.00 89.75 91 SER A CA 1
ATOM 742 C C . SER A 1 91 ? -1.697 2.333 -3.167 1.00 89.75 91 SER A C 1
ATOM 744 O O . SER A 1 91 ? -0.482 2.538 -3.175 1.00 89.75 91 SER A O 1
ATOM 746 N N . GLU A 1 92 ? -2.355 1.915 -2.082 1.00 90.81 92 GLU A N 1
ATOM 747 C CA . GLU A 1 92 ? -1.659 1.455 -0.874 1.00 90.81 92 GLU A CA 1
ATOM 748 C C . GLU A 1 92 ? -0.909 0.157 -1.186 1.00 90.81 92 GLU A C 1
ATOM 750 O O . GLU A 1 92 ? -1.493 -0.808 -1.689 1.00 90.81 92 GLU A O 1
ATOM 755 N N . VAL A 1 93 ? 0.387 0.126 -0.885 1.00 91.81 93 VAL A N 1
ATOM 756 C CA . VAL A 1 93 ? 1.260 -1.016 -1.164 1.00 91.81 93 VAL A CA 1
ATOM 757 C C . VAL A 1 93 ? 2.003 -1.475 0.091 1.00 91.81 93 VAL A C 1
ATOM 759 O O . VAL A 1 93 ? 2.266 -0.682 0.997 1.00 91.81 93 VAL A O 1
ATOM 762 N N . PRO A 1 94 ? 2.383 -2.761 0.180 1.00 91.44 94 PRO A N 1
ATOM 763 C CA . PRO A 1 94 ? 3.277 -3.220 1.234 1.00 91.44 94 PRO A CA 1
ATOM 764 C C . PRO A 1 94 ? 4.635 -2.515 1.154 1.00 91.44 94 PRO A C 1
ATOM 766 O O . PRO A 1 94 ? 5.163 -2.316 0.059 1.00 91.44 94 PRO A O 1
ATOM 769 N N . LYS A 1 95 ? 5.251 -2.250 2.314 1.00 90.06 95 LYS A N 1
ATOM 770 C CA . LYS A 1 95 ? 6.579 -1.618 2.408 1.00 90.06 95 LYS A CA 1
ATOM 771 C C . LYS A 1 95 ? 7.623 -2.274 1.497 1.00 90.06 95 LYS A C 1
ATOM 773 O O . LYS A 1 95 ? 8.378 -1.584 0.837 1.00 90.06 95 LYS A O 1
ATOM 778 N N . MET A 1 96 ? 7.621 -3.604 1.414 1.00 90.56 96 MET A N 1
ATOM 779 C CA . MET A 1 96 ? 8.565 -4.359 0.581 1.00 90.56 96 MET A CA 1
ATOM 780 C C . MET A 1 96 ? 8.476 -3.996 -0.910 1.00 90.56 96 MET A C 1
ATOM 782 O O . MET A 1 96 ? 9.499 -3.922 -1.579 1.00 90.56 96 MET A O 1
ATOM 786 N N . LEU A 1 97 ? 7.267 -3.756 -1.427 1.00 90.56 97 LEU A N 1
ATOM 787 C CA . LEU A 1 97 ? 7.080 -3.332 -2.814 1.00 90.56 97 LEU A CA 1
ATOM 788 C C . LEU A 1 97 ? 7.481 -1.866 -2.994 1.00 90.56 97 LEU A C 1
ATOM 790 O O . LEU A 1 97 ? 8.091 -1.529 -4.002 1.00 90.56 97 LEU A O 1
ATOM 794 N N . PHE A 1 98 ? 7.172 -1.015 -2.014 1.00 92.06 98 PHE A N 1
ATOM 795 C CA . PHE A 1 98 ? 7.579 0.392 -2.000 1.00 92.06 98 PHE A CA 1
ATOM 796 C C . PHE A 1 98 ? 9.105 0.555 -2.014 1.00 92.06 98 PHE A C 1
ATOM 798 O O . PHE A 1 98 ? 9.636 1.279 -2.851 1.00 92.06 98 PHE A O 1
ATOM 805 N N . ASP A 1 99 ? 9.806 -0.153 -1.125 1.00 90.69 99 ASP A N 1
ATOM 806 C CA . ASP A 1 99 ? 11.267 -0.134 -1.045 1.00 90.69 99 ASP A CA 1
ATOM 807 C C . ASP A 1 99 ? 11.873 -0.603 -2.376 1.00 90.69 99 ASP A C 1
ATOM 809 O O . ASP A 1 99 ? 12.713 0.088 -2.948 1.00 90.69 99 ASP A O 1
ATOM 813 N N . TRP A 1 100 ? 11.377 -1.722 -2.921 1.00 90.44 100 TRP A N 1
ATOM 814 C CA . TRP A 1 100 ? 11.821 -2.232 -4.219 1.00 90.44 100 TRP A CA 1
ATOM 815 C C . TRP A 1 100 ? 11.579 -1.231 -5.355 1.00 90.44 100 TRP A C 1
ATOM 817 O O . TRP A 1 100 ? 12.467 -0.999 -6.171 1.00 90.44 100 TRP A O 1
ATOM 827 N N . PHE A 1 101 ? 10.402 -0.602 -5.408 1.00 90.00 101 PHE A N 1
ATOM 828 C CA . PHE A 1 101 ? 10.081 0.395 -6.431 1.00 90.00 101 PHE A CA 1
ATOM 8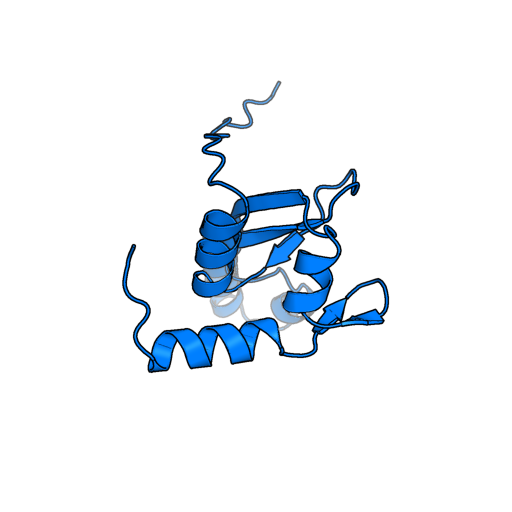29 C C . PHE A 1 101 ? 11.070 1.570 -6.399 1.00 90.00 101 PHE A C 1
ATOM 831 O O . PHE A 1 101 ? 11.579 1.957 -7.453 1.00 90.00 101 PHE A O 1
ATOM 838 N N . ASN A 1 102 ? 11.393 2.076 -5.204 1.00 89.06 102 ASN A N 1
ATOM 839 C CA . ASN A 1 102 ? 12.346 3.173 -5.011 1.00 89.06 102 ASN A CA 1
ATOM 840 C C . ASN A 1 102 ? 13.782 2.788 -5.376 1.00 89.06 102 ASN A C 1
ATOM 842 O O . ASN A 1 102 ? 14.504 3.602 -5.947 1.00 89.06 102 ASN A O 1
ATOM 846 N N . GLU A 1 103 ? 14.198 1.556 -5.078 1.00 86.62 103 GLU A N 1
ATOM 847 C CA . GLU A 1 103 ? 15.507 1.045 -5.497 1.00 86.62 103 GLU A CA 1
ATOM 848 C C . GLU A 1 103 ? 15.624 0.969 -7.028 1.00 86.62 103 GLU A C 1
ATOM 850 O O . GLU A 1 103 ? 16.683 1.273 -7.571 1.00 86.62 103 GLU A O 1
ATOM 855 N N . GLN A 1 104 ? 14.545 0.597 -7.728 1.00 82.25 104 GLN A N 1
ATOM 856 C CA . GLN A 1 104 ? 14.541 0.458 -9.191 1.00 82.25 104 GLN A CA 1
ATOM 857 C C . GLN A 1 104 ? 14.433 1.793 -9.944 1.00 82.25 104 GLN A C 1
ATOM 859 O O . GLN A 1 104 ? 14.994 1.918 -11.028 1.00 82.25 104 GLN A O 1
ATOM 864 N N . HIS A 1 105 ? 13.714 2.780 -9.401 1.00 76.06 105 HIS A N 1
ATOM 865 C CA . HIS A 1 105 ? 13.384 4.026 -10.116 1.00 76.06 105 HIS A CA 1
ATOM 866 C C . HIS A 1 105 ? 14.195 5.241 -9.644 1.00 76.06 105 HIS A C 1
ATOM 868 O O . HIS A 1 105 ? 13.915 6.361 -10.060 1.00 76.06 105 HIS A O 1
ATOM 874 N N . GLY A 1 106 ? 15.226 5.010 -8.824 1.00 57.94 106 GLY A N 1
ATOM 875 C CA . GLY A 1 106 ? 16.068 6.053 -8.252 1.00 57.94 106 GLY A CA 1
ATOM 876 C C . GLY A 1 106 ? 15.340 6.758 -7.116 1.00 57.94 106 GLY A C 1
ATOM 877 O O . GLY A 1 106 ? 14.396 7.508 -7.343 1.00 57.94 106 GLY A O 1
ATOM 878 N N . GLY A 1 107 ? 15.774 6.506 -5.880 1.00 52.84 107 GLY A N 1
ATOM 879 C CA . GLY A 1 107 ? 15.237 7.149 -4.686 1.00 52.84 107 GLY A CA 1
ATOM 880 C C . GLY A 1 107 ? 15.315 8.672 -4.785 1.00 52.84 107 GLY A C 1
ATOM 881 O O . GLY A 1 107 ? 16.339 9.268 -4.463 1.00 52.84 107 GLY A O 1
ATOM 882 N N . GLY A 1 108 ? 14.223 9.290 -5.226 1.00 40.97 108 GLY A N 1
ATOM 883 C CA . GLY A 1 108 ? 13.976 10.711 -5.082 1.00 40.97 108 GLY A CA 1
ATOM 884 C C . GLY A 1 108 ? 13.541 10.969 -3.652 1.00 40.97 108 GLY A C 1
ATOM 885 O O . GLY A 1 108 ? 12.364 10.852 -3.322 1.00 40.97 108 GLY A O 1
ATOM 886 N N . ASP A 1 109 ? 14.524 11.257 -2.807 1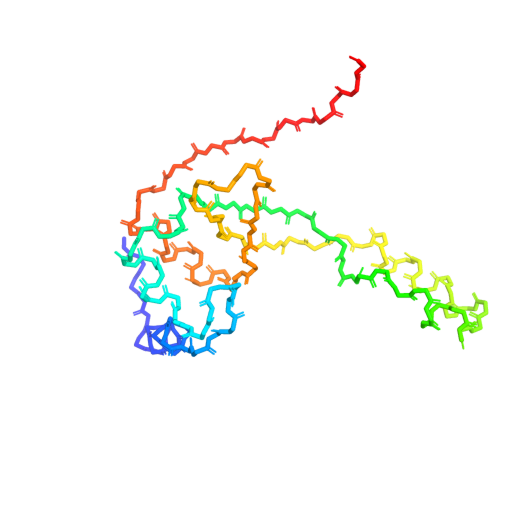.00 45.31 109 ASP A N 1
ATOM 887 C CA . ASP A 1 109 ? 14.344 12.066 -1.611 1.00 45.31 109 ASP A CA 1
ATOM 888 C C . ASP A 1 109 ? 13.534 13.305 -2.026 1.00 45.31 109 ASP A C 1
ATOM 890 O O . ASP A 1 109 ? 14.031 14.145 -2.772 1.00 45.31 109 ASP A O 1
ATOM 894 N N . ASP A 1 110 ? 12.281 13.414 -1.590 1.00 41.78 110 ASP A N 1
ATOM 895 C CA . ASP A 1 110 ? 11.679 14.729 -1.450 1.00 41.78 110 ASP A CA 1
ATOM 896 C C . ASP A 1 110 ? 10.906 14.786 -0.141 1.00 41.78 110 ASP A C 1
ATOM 898 O O . ASP A 1 110 ? 9.834 14.208 0.061 1.00 41.78 110 ASP A O 1
ATOM 902 N N . ARG A 1 111 ? 11.541 15.478 0.797 1.00 40.09 111 ARG A N 1
ATOM 903 C CA . ARG A 1 111 ? 10.999 15.886 2.081 1.00 40.09 111 ARG A CA 1
ATOM 904 C C . ARG A 1 111 ? 9.878 16.894 1.841 1.00 40.09 111 ARG A C 1
ATOM 906 O O . ARG A 1 111 ? 10.040 18.075 2.122 1.00 40.09 111 ARG A O 1
ATOM 913 N N . SER A 1 112 ? 8.705 16.458 1.403 1.00 40.66 112 SER A N 1
ATOM 914 C CA . SER A 1 112 ? 7.499 17.282 1.515 1.00 40.66 112 SER A CA 1
ATOM 915 C C . SER A 1 112 ? 6.846 17.074 2.883 1.00 40.66 112 SER A C 1
ATOM 917 O O . SER A 1 112 ? 5.677 16.720 2.995 1.00 40.66 112 SER A O 1
ATOM 919 N N . SER A 1 113 ? 7.606 17.335 3.949 1.00 40.22 113 SER A N 1
ATOM 920 C CA . SER A 1 113 ? 7.046 17.816 5.210 1.00 40.22 113 SER A CA 1
ATOM 921 C C . SER A 1 113 ? 6.716 19.299 5.032 1.00 40.22 113 SER A C 1
ATOM 923 O O . SER A 1 113 ? 7.413 20.170 5.548 1.00 40.22 113 SER A O 1
ATOM 925 N N . ALA A 1 114 ? 5.683 19.592 4.245 1.00 37.34 114 ALA A N 1
ATOM 926 C CA . ALA A 1 114 ? 5.038 20.893 4.286 1.00 37.34 114 ALA A CA 1
ATOM 927 C C . ALA A 1 114 ? 3.928 20.798 5.342 1.00 37.34 114 ALA A C 1
ATOM 929 O O . ALA A 1 114 ? 2.970 20.050 5.133 1.00 37.34 114 ALA A O 1
ATOM 930 N N . PRO A 1 115 ? 4.011 21.500 6.488 1.00 39.03 115 PRO A N 1
ATOM 931 C CA . PRO A 1 115 ? 2.812 21.708 7.274 1.00 39.03 115 PRO A CA 1
ATOM 932 C C . PRO A 1 115 ? 1.846 22.482 6.377 1.00 39.03 115 PRO A C 1
ATOM 934 O O . PRO A 1 115 ? 2.202 23.540 5.854 1.00 39.03 115 PRO A O 1
ATOM 937 N N . LEU A 1 116 ? 0.631 21.962 6.203 1.00 46.03 116 LEU A N 1
ATOM 938 C CA . LEU A 1 116 ? -0.500 22.754 5.734 1.00 46.03 116 LEU A CA 1
ATOM 939 C C . LEU A 1 116 ? -0.739 23.857 6.777 1.00 46.03 116 LEU A C 1
ATOM 941 O O . LEU A 1 116 ? -1.562 23.722 7.680 1.00 46.03 116 LEU A O 1
ATOM 945 N N . ARG A 1 117 ? 0.044 24.938 6.708 1.00 36.50 117 ARG A N 1
ATOM 946 C CA . ARG A 1 117 ? -0.290 26.198 7.357 1.00 36.50 117 ARG A CA 1
ATOM 947 C C . ARG A 1 117 ? -1.363 26.833 6.494 1.00 36.50 117 ARG A C 1
ATOM 949 O O . ARG A 1 117 ? -1.088 27.273 5.383 1.00 36.50 117 ARG A O 1
ATOM 956 N N . GLY A 1 118 ? -2.583 26.812 7.015 1.00 43.19 118 GLY A N 1
ATOM 957 C CA . GLY A 1 118 ? -3.654 27.649 6.510 1.00 43.19 118 GLY A CA 1
ATOM 958 C C . GLY A 1 118 ? -3.259 29.120 6.579 1.00 43.19 118 GLY A C 1
ATOM 959 O O . GLY A 1 118 ? -2.640 29.555 7.553 1.00 43.19 118 GLY A O 1
ATOM 960 N N . LEU A 1 119 ? -3.582 29.845 5.517 1.00 36.69 119 LEU A N 1
ATOM 961 C CA . LEU A 1 119 ? -4.510 30.978 5.468 1.00 36.69 119 LEU A CA 1
ATOM 962 C C . LEU A 1 119 ? -4.564 31.472 4.020 1.00 36.69 119 LEU A C 1
ATOM 964 O O . LEU A 1 119 ? -3.479 31.657 3.428 1.00 36.69 119 LEU A O 1
#

Secondary structure (DSSP, 8-state):
-----HHHHHHHHHHHTSEEEETTEEEEHHHHHHTT-EEEEEEEEEESS---HHHHTTS-HHHHHHHHHHHS-EEEEEEEEETT-TT--EEEE-HHHHHHHHHHH--------------

Foldseek 3Di:
DPPQDPVLVVVLVCQQQDWDQDPVGTDGNVVCVVVVQFPDKDKDKAQQDDDDPVVLVPDDPVVNVVVVVSRVDIDIFIWTFTPPDPVRDTDTDPPSNNVVSCVVPPPPDDPPPDPPPDD

Radius of gyration: 17.92 Å; chains: 1; bounding box: 48×47×43 Å

pLDDT: mean 82.11, std 16.37, range [36.5, 95.12]

Sequence (119 aa):
MSLLTAANAARLDKILDRKWRFAHGVDTFRNCIAAGRFGKSGQMEVPSVQWDRRKFNRMDGNQQREYQRKLDTMKTVYALFWAGCPHDSYSEVPKMLFDWFNEQHGGGDDRSSAPLRGL